Protein AF-A0A679IS62-F1 (afdb_monomer_lite)

Sequence (178 aa):
MEQMTQEIKKGRFFKAILVTLVACLFANILLPTVNAFASEKNDAYQKLAQIDQKEFKTILDQITDYSEYDYVNKKWILDHDIVTDGIFTEEQYQNAEKAGQEWEKVETLAKESKQGSIAPRVLPALLILAIKAVGVIVGTAVITEITTAFTRWGLSAGCKKFKKYGPIKSFCQANGYL

Foldseek 3Di:
DPPVVVVVVVVVVVVVVVVVVVVVVVCVVPVVVVVVLVVLLVQLVVLLLPDDQVLLVVLLVLQVVQWDQDPVVRFIDRHCVCVVVVVAPPQLNVLLVVLLVLLVVLLVCLVVDPPPDLDNDPDPNSVSSSSSSSSSRSNDSCSNVLSNQCRVVHLLRSLVVCCSGPSSVVVCVVVVSD

Secondary structure (DSSP, 8-state):
--HHHHHHHHHHHHHHHHHHHHHHHHHHHHHHHHHHHHHHHHHHHHHHHH--HHHHHHHHHHHHHTEEEETTTTEEEEPTHHHHTTSS-HHHHHHHHHHHHHHHHHHHHHHH--SS--------HHHHHHHHHHHHHH-STTHHHHHHHHHHS-HHHHHHHHTTSHHHHHHHHHTT--

Structure (mmCIF, N/CA/C/O backbone):
data_AF-A0A679IS62-F1
#
_entry.id   AF-A0A679IS62-F1
#
loop_
_atom_site.group_PDB
_atom_site.id
_atom_site.type_symbol
_atom_site.label_atom_id
_atom_site.label_alt_id
_atom_site.label_comp_id
_atom_site.label_asym_id
_atom_site.label_entity_id
_atom_site.label_seq_id
_atom_site.pdbx_PDB_ins_code
_atom_site.Cartn_x
_atom_site.Cartn_y
_atom_site.Cartn_z
_atom_site.occupancy
_atom_site.B_iso_or_equiv
_atom_site.auth_seq_id
_atom_site.auth_comp_id
_atom_site.auth_asym_id
_atom_site.auth_atom_id
_atom_site.pdbx_PDB_model_num
ATOM 1 N N . MET A 1 1 ? 11.050 69.643 30.245 1.00 50.84 1 MET A N 1
ATOM 2 C CA . MET A 1 1 ? 11.757 68.452 29.716 1.00 50.84 1 MET A CA 1
ATOM 3 C C . MET A 1 1 ? 11.099 67.121 30.112 1.00 50.84 1 MET A C 1
ATOM 5 O O . MET A 1 1 ? 11.593 66.083 29.701 1.00 50.84 1 MET A O 1
ATOM 9 N N . GLU A 1 2 ? 9.973 67.113 30.844 1.00 48.50 2 GLU A N 1
ATOM 10 C CA . GLU A 1 2 ? 9.301 65.868 31.273 1.00 48.50 2 GLU A CA 1
ATOM 11 C C . GLU A 1 2 ? 8.184 65.381 30.331 1.00 48.50 2 GLU A C 1
ATOM 13 O O . GLU A 1 2 ? 7.954 64.177 30.239 1.00 48.50 2 GLU A O 1
ATOM 18 N N . GLN A 1 3 ? 7.536 66.269 29.566 1.00 44.75 3 GLN A N 1
ATOM 19 C CA . GLN A 1 3 ? 6.442 65.879 28.659 1.00 44.75 3 GLN A CA 1
ATOM 20 C C . GLN A 1 3 ? 6.908 65.060 27.437 1.00 44.75 3 GLN A C 1
ATOM 22 O O . GLN A 1 3 ? 6.232 64.111 27.051 1.00 44.75 3 GLN A O 1
ATOM 27 N N . MET A 1 4 ? 8.094 65.336 26.873 1.00 43.28 4 MET A N 1
ATOM 28 C CA . MET A 1 4 ? 8.636 64.555 25.741 1.00 43.28 4 MET A CA 1
ATOM 29 C C . MET A 1 4 ? 8.985 63.105 26.118 1.00 43.28 4 MET A C 1
ATOM 31 O O . MET A 1 4 ? 8.890 62.200 25.291 1.00 43.28 4 MET A O 1
ATOM 35 N N . THR A 1 5 ? 9.370 62.858 27.371 1.00 47.22 5 THR A N 1
ATOM 36 C CA . THR A 1 5 ? 9.819 61.535 27.833 1.00 47.22 5 THR A CA 1
ATOM 37 C C . THR A 1 5 ? 8.646 60.570 28.048 1.00 47.22 5 THR A C 1
ATOM 39 O O . THR A 1 5 ? 8.810 59.356 27.898 1.00 47.22 5 THR A O 1
ATOM 42 N N . GLN A 1 6 ? 7.446 61.083 28.351 1.00 45.47 6 GLN A N 1
ATOM 43 C CA . GLN A 1 6 ? 6.238 60.260 28.490 1.00 45.47 6 GLN A CA 1
ATOM 44 C C . GLN A 1 6 ? 5.691 59.768 27.140 1.00 45.47 6 GLN A C 1
ATOM 46 O O . GLN A 1 6 ? 5.320 58.598 27.030 1.00 45.47 6 GLN A O 1
ATOM 51 N N . GLU A 1 7 ? 5.713 60.609 26.103 1.00 46.44 7 GLU A N 1
ATOM 52 C CA . GLU A 1 7 ? 5.264 60.261 24.743 1.00 46.44 7 GLU A CA 1
ATOM 53 C C . GLU A 1 7 ? 6.114 59.130 24.125 1.00 46.44 7 GLU A C 1
ATOM 55 O O . GLU A 1 7 ? 5.588 58.136 23.614 1.00 46.44 7 GLU A O 1
ATOM 60 N N . ILE A 1 8 ? 7.444 59.199 24.273 1.00 49.19 8 ILE A N 1
ATOM 61 C CA . ILE A 1 8 ? 8.377 58.181 23.750 1.00 49.19 8 ILE A CA 1
ATOM 62 C C . ILE A 1 8 ? 8.191 56.825 24.455 1.00 49.19 8 ILE A C 1
ATOM 64 O O . ILE A 1 8 ? 8.282 55.768 23.819 1.00 49.19 8 ILE A O 1
ATOM 68 N N . LYS A 1 9 ? 7.895 56.827 25.765 1.00 46.47 9 LYS A N 1
ATOM 69 C CA . LYS A 1 9 ? 7.609 55.599 26.527 1.00 46.47 9 LYS A CA 1
ATOM 70 C C . LYS A 1 9 ? 6.320 54.930 26.051 1.00 46.47 9 LYS A C 1
ATOM 72 O O . LYS A 1 9 ? 6.325 53.716 25.857 1.00 46.47 9 LYS A O 1
ATOM 77 N N . LYS A 1 10 ? 5.259 55.706 25.797 1.00 48.03 10 LYS A N 1
ATOM 78 C CA . LYS A 1 10 ? 3.964 55.207 25.300 1.00 48.03 10 LYS A CA 1
ATOM 79 C C . LYS A 1 10 ? 4.100 54.518 23.939 1.00 48.03 10 LYS A C 1
ATOM 81 O O . LYS A 1 10 ? 3.612 53.402 23.777 1.00 48.03 10 LYS A O 1
ATOM 86 N N . GLY A 1 11 ? 4.839 55.114 22.999 1.00 50.31 11 GLY A N 1
ATOM 87 C CA . GLY A 1 11 ? 5.055 54.544 21.661 1.00 50.31 11 GLY A CA 1
ATOM 88 C C . GLY A 1 11 ? 5.878 53.247 21.645 1.00 50.31 11 GLY A C 1
ATOM 89 O O . GLY A 1 11 ? 5.593 52.341 20.859 1.00 50.31 11 GLY A O 1
ATOM 90 N N . ARG A 1 12 ? 6.875 53.109 22.533 1.00 54.12 12 ARG A N 1
ATOM 91 C CA . ARG A 1 12 ? 7.661 51.864 22.673 1.00 54.12 12 ARG A CA 1
ATOM 92 C C . ARG A 1 12 ? 6.861 50.753 23.358 1.00 54.12 12 ARG A C 1
ATOM 94 O O . ARG A 1 12 ? 6.962 49.605 22.937 1.00 54.12 12 ARG A O 1
ATOM 101 N N . PHE A 1 13 ? 6.033 51.096 24.348 1.00 55.50 13 PHE A N 1
ATOM 102 C CA . PHE A 1 13 ? 5.132 50.145 25.009 1.00 55.50 13 PHE A CA 1
ATOM 103 C C . PHE A 1 13 ? 4.059 49.616 24.048 1.00 55.50 13 PHE A C 1
ATOM 105 O O . PHE A 1 13 ? 3.823 48.413 23.991 1.00 55.50 13 PHE A O 1
ATOM 112 N N . PHE A 1 14 ? 3.470 50.492 23.226 1.00 56.97 14 PHE A N 1
ATOM 113 C CA . PHE A 1 14 ? 2.457 50.100 22.241 1.00 56.97 14 PHE A CA 1
ATOM 114 C C . PHE A 1 14 ? 3.027 49.166 21.163 1.00 56.97 14 PHE A C 1
ATOM 116 O O . PHE A 1 14 ? 2.405 48.163 20.826 1.00 56.97 14 PHE A O 1
ATOM 123 N N . LYS A 1 15 ? 4.251 49.431 20.677 1.00 54.16 15 LYS A N 1
ATOM 124 C CA . LYS A 1 15 ? 4.956 48.532 19.745 1.00 54.16 15 LYS A CA 1
ATOM 125 C C . LYS A 1 15 ? 5.280 47.170 20.373 1.00 54.16 15 LYS A C 1
ATOM 127 O O . LYS A 1 15 ? 5.127 46.158 19.700 1.00 54.16 15 LYS A O 1
ATOM 132 N N . ALA A 1 16 ? 5.677 47.124 21.646 1.00 58.62 16 ALA A N 1
ATOM 133 C CA . ALA A 1 16 ? 5.959 45.865 22.341 1.00 58.62 16 ALA A CA 1
ATOM 134 C C . ALA A 1 16 ? 4.692 45.009 22.535 1.00 58.62 16 ALA A C 1
ATOM 136 O O . ALA A 1 16 ? 4.732 43.796 22.332 1.00 58.62 16 ALA A O 1
ATOM 137 N N . ILE A 1 17 ? 3.553 45.641 22.839 1.00 60.94 17 ILE A N 1
ATOM 138 C CA . ILE A 1 17 ? 2.252 44.964 22.954 1.00 60.94 17 ILE A CA 1
ATOM 139 C C . ILE A 1 17 ? 1.816 44.399 21.598 1.00 60.94 17 ILE A C 1
ATOM 141 O O . ILE A 1 17 ? 1.402 43.245 21.523 1.00 60.94 17 ILE A O 1
ATOM 145 N N . LEU A 1 18 ? 1.976 45.169 20.517 1.00 58.22 18 LEU A N 1
ATOM 146 C CA . LEU A 1 18 ? 1.603 44.734 19.169 1.00 58.22 18 LEU A CA 1
ATOM 147 C C . LEU A 1 18 ? 2.471 43.561 18.679 1.00 58.22 18 LEU A C 1
ATOM 149 O O . LEU A 1 18 ? 1.944 42.604 18.123 1.00 58.22 18 LEU A O 1
ATOM 153 N N . VAL A 1 19 ? 3.780 43.580 18.956 1.00 60.47 19 VAL A N 1
ATOM 154 C CA . VAL A 1 19 ? 4.693 42.464 18.639 1.00 60.47 19 VAL A CA 1
ATOM 155 C C . VAL A 1 19 ? 4.354 41.210 19.453 1.00 60.47 19 VAL A C 1
ATOM 157 O O . VAL A 1 19 ? 4.366 40.110 18.908 1.00 60.47 19 VAL A O 1
ATOM 160 N N . THR A 1 20 ? 3.987 41.362 20.729 1.00 58.62 20 THR A N 1
ATOM 161 C CA . THR A 1 20 ? 3.598 40.227 21.587 1.00 58.62 20 THR A CA 1
ATOM 162 C C . THR A 1 20 ? 2.265 39.613 21.148 1.00 58.62 20 THR A C 1
ATOM 164 O O . THR A 1 20 ? 2.152 38.394 21.060 1.00 58.62 20 THR A O 1
ATOM 167 N N . LEU A 1 21 ? 1.273 40.436 20.790 1.00 56.69 21 LEU A N 1
ATOM 168 C CA . LEU A 1 21 ? -0.018 39.973 20.264 1.00 56.69 21 LEU A CA 1
ATOM 169 C C . LEU A 1 21 ? 0.132 39.228 18.935 1.00 56.69 21 LEU A C 1
ATOM 171 O O . LEU A 1 21 ? -0.470 38.173 18.748 1.00 56.69 21 LEU A O 1
ATOM 175 N N . VAL A 1 22 ? 0.974 39.739 18.036 1.00 58.47 22 VAL A N 1
ATOM 176 C CA . VAL A 1 22 ? 1.279 39.079 16.762 1.00 58.47 22 VAL A CA 1
ATOM 177 C C . VAL A 1 22 ? 2.021 37.754 16.999 1.00 58.47 22 VAL A C 1
ATOM 179 O O . VAL A 1 22 ? 1.651 36.742 16.411 1.00 58.47 22 VAL A O 1
ATOM 182 N N . ALA A 1 23 ? 2.984 37.702 17.925 1.00 56.50 23 ALA A N 1
ATOM 183 C CA . ALA A 1 23 ? 3.675 36.461 18.291 1.00 56.50 23 ALA A CA 1
ATOM 184 C C . ALA A 1 23 ? 2.739 35.405 18.923 1.00 56.50 23 ALA A C 1
ATOM 186 O O . ALA A 1 23 ? 2.852 34.220 18.608 1.00 56.50 23 ALA A O 1
ATOM 187 N N . CYS A 1 24 ? 1.774 35.815 19.755 1.00 54.31 24 CYS A N 1
ATOM 188 C CA . CYS A 1 24 ? 0.756 34.915 20.311 1.00 54.31 24 CYS A CA 1
ATOM 189 C C . CYS A 1 24 ? -0.220 34.389 19.246 1.00 54.31 24 CYS A C 1
ATOM 191 O O . CYS A 1 24 ? -0.634 33.232 19.314 1.00 54.31 24 CYS A O 1
ATOM 193 N N . LEU A 1 25 ? -0.563 35.203 18.243 1.00 52.84 25 LEU A N 1
ATOM 194 C CA . LEU A 1 25 ? -1.395 34.769 17.118 1.00 52.84 25 LEU A CA 1
ATOM 195 C C . LEU A 1 25 ? -0.671 33.729 16.249 1.00 52.84 25 LEU A C 1
ATOM 197 O O . LEU A 1 25 ? -1.283 32.736 15.866 1.00 52.84 25 LEU A O 1
ATOM 201 N N . PHE A 1 26 ? 0.637 33.879 16.016 1.00 50.44 26 PHE A N 1
ATOM 202 C CA . PHE A 1 26 ? 1.422 32.871 15.291 1.00 50.44 26 PHE A CA 1
ATOM 203 C C . PHE A 1 26 ? 1.623 31.570 16.084 1.00 50.44 26 PHE A C 1
ATOM 205 O O . PHE A 1 26 ? 1.578 30.489 15.496 1.00 50.44 26 PHE A O 1
ATOM 212 N N . ALA A 1 27 ? 1.774 31.640 17.411 1.00 51.31 27 ALA A N 1
ATOM 213 C CA . ALA A 1 27 ? 1.874 30.447 18.254 1.00 51.31 27 ALA A CA 1
ATOM 214 C C . ALA A 1 27 ? 0.574 29.615 18.245 1.00 51.31 27 ALA A C 1
ATOM 216 O O . ALA A 1 27 ? 0.626 28.393 18.131 1.00 51.31 27 ALA A O 1
ATOM 217 N N . ASN A 1 28 ? -0.597 30.260 18.279 1.00 50.34 28 ASN A N 1
ATOM 218 C CA . ASN A 1 28 ? -1.887 29.559 18.292 1.00 50.34 28 ASN A CA 1
ATOM 219 C C . ASN A 1 28 ? -2.283 28.921 16.950 1.00 50.34 28 ASN A C 1
ATOM 221 O O . ASN A 1 28 ? -3.112 28.017 16.943 1.00 50.34 28 ASN A O 1
ATOM 225 N N . ILE A 1 29 ? -1.706 29.354 15.826 1.00 53.41 29 ILE A N 1
ATOM 226 C CA . ILE A 1 29 ? -2.011 28.782 14.501 1.00 53.41 29 ILE A CA 1
ATOM 227 C C . ILE A 1 29 ? -1.108 27.576 14.192 1.00 53.41 29 ILE A C 1
ATOM 229 O O . ILE A 1 29 ? -1.546 26.620 13.554 1.00 53.41 29 ILE A O 1
ATOM 233 N N . LEU A 1 30 ? 0.142 27.585 14.665 1.00 49.66 30 LEU A N 1
ATOM 234 C CA . LEU A 1 30 ? 1.132 26.547 14.344 1.00 49.66 30 LEU A CA 1
ATOM 235 C C . LEU A 1 30 ? 1.165 25.378 15.342 1.00 49.66 30 LEU A C 1
ATOM 237 O O . LEU A 1 30 ? 1.503 24.263 14.957 1.00 49.66 30 LEU A O 1
ATOM 241 N N . LEU A 1 31 ? 0.806 25.592 16.611 1.00 52.69 31 LEU A N 1
ATOM 242 C CA . LEU A 1 31 ? 0.791 24.528 17.625 1.00 52.69 31 LEU A CA 1
ATOM 243 C C . LEU A 1 31 ? -0.283 23.436 17.416 1.00 52.69 31 LEU A C 1
ATOM 245 O O . LEU A 1 31 ? 0.042 22.260 17.594 1.00 52.69 31 LEU A O 1
ATOM 249 N N . PRO A 1 32 ? -1.546 23.740 17.051 1.00 56.88 32 PRO A N 1
ATOM 250 C CA . PRO A 1 32 ? -2.551 22.688 16.896 1.00 56.88 32 PRO A CA 1
ATOM 251 C C . PRO A 1 32 ? -2.276 21.789 15.686 1.00 56.88 32 PRO A C 1
ATOM 253 O O . PRO A 1 32 ? -2.553 20.593 15.743 1.00 56.88 32 PRO A O 1
ATOM 256 N N . THR A 1 33 ? -1.681 22.323 14.616 1.00 56.78 33 THR A N 1
ATOM 257 C CA . THR A 1 33 ? -1.413 21.555 13.393 1.00 56.78 33 THR A CA 1
ATOM 258 C C . THR A 1 33 ? -0.310 20.519 13.601 1.00 56.78 33 THR A C 1
ATOM 260 O O . THR A 1 33 ? -0.492 19.362 13.230 1.00 56.78 33 THR A O 1
ATOM 263 N N . VAL A 1 34 ? 0.795 20.871 14.270 1.00 60.28 34 VAL A N 1
ATOM 264 C CA . VAL A 1 34 ? 1.871 19.903 14.564 1.00 60.28 34 VAL A CA 1
ATOM 265 C C . VAL A 1 34 ? 1.409 18.783 15.502 1.00 60.28 34 VAL A C 1
ATOM 267 O O . VAL A 1 34 ? 1.792 17.628 15.313 1.00 60.28 34 VAL A O 1
ATOM 270 N N . ASN A 1 35 ? 0.536 19.098 16.464 1.00 67.19 35 ASN A N 1
ATOM 271 C CA . ASN A 1 35 ? -0.044 18.104 17.367 1.00 67.19 35 ASN A CA 1
ATOM 272 C C . ASN A 1 35 ? -1.009 17.160 16.633 1.00 67.19 35 ASN A C 1
ATOM 274 O O . ASN A 1 35 ? -0.998 15.960 16.903 1.00 67.19 35 ASN A O 1
ATOM 278 N N . ALA A 1 36 ? -1.793 17.674 15.678 1.00 70.31 36 ALA A N 1
ATOM 279 C CA . ALA A 1 36 ? -2.683 16.860 14.853 1.00 70.31 36 ALA A CA 1
ATOM 280 C C . ALA A 1 36 ? -1.901 15.853 13.991 1.00 70.31 36 ALA A C 1
ATOM 282 O O . ALA A 1 36 ? -2.192 14.660 14.042 1.00 70.31 36 ALA A O 1
ATOM 283 N N . PHE A 1 37 ? -0.843 16.294 13.301 1.00 67.00 37 PHE A N 1
ATOM 284 C CA . PHE A 1 37 ? 0.006 15.402 12.496 1.00 67.00 37 PHE A CA 1
ATOM 285 C C . PHE A 1 37 ? 0.722 14.336 13.337 1.00 67.00 37 PHE A C 1
ATOM 287 O O . PHE A 1 37 ? 0.806 13.172 12.940 1.00 67.00 37 PHE A O 1
ATOM 294 N N . ALA A 1 38 ? 1.245 14.707 14.510 1.00 72.00 38 ALA A N 1
ATOM 295 C CA . ALA A 1 38 ? 1.883 13.749 15.412 1.00 72.00 38 ALA A CA 1
ATOM 296 C C . ALA A 1 38 ? 0.880 12.705 15.939 1.00 72.00 38 ALA A C 1
ATOM 298 O O . ALA A 1 38 ? 1.220 11.524 16.042 1.00 72.00 38 ALA A O 1
ATOM 299 N N . SER A 1 39 ? -0.353 13.131 16.232 1.00 79.56 39 SER A N 1
ATOM 300 C CA . SER A 1 39 ? -1.440 12.252 16.666 1.00 79.56 39 SER A CA 1
ATOM 301 C C . SER A 1 39 ? -1.869 11.282 15.564 1.00 79.56 39 SER A C 1
ATOM 303 O O . SER A 1 39 ? -1.960 10.085 15.821 1.00 79.56 39 SER A O 1
ATOM 305 N N . GLU A 1 40 ? -2.072 11.768 14.338 1.00 80.31 40 GLU A N 1
ATOM 306 C CA . GLU A 1 40 ? -2.451 10.950 13.177 1.00 80.31 40 GLU A CA 1
ATOM 307 C C . GLU A 1 40 ? -1.400 9.873 12.882 1.00 80.31 40 GLU A C 1
ATOM 309 O O . GLU A 1 40 ? -1.714 8.701 12.687 1.00 80.31 40 GLU A O 1
ATOM 314 N N . LYS A 1 41 ? -0.118 10.245 12.945 1.00 84.19 41 LYS A N 1
ATOM 315 C CA . LYS A 1 41 ? 0.986 9.302 12.763 1.00 84.19 41 LYS A CA 1
ATOM 316 C C . LYS A 1 41 ? 1.038 8.238 13.865 1.00 84.19 41 LYS A C 1
ATOM 318 O O . LYS A 1 41 ? 1.354 7.080 13.588 1.00 84.19 41 LYS A O 1
ATOM 323 N N . ASN A 1 42 ? 0.759 8.616 15.112 1.00 85.88 42 ASN A N 1
ATOM 324 C CA . ASN A 1 42 ? 0.714 7.668 16.223 1.00 85.88 42 ASN A CA 1
ATOM 325 C C . ASN A 1 42 ? -0.466 6.693 16.083 1.00 85.88 42 ASN A C 1
ATOM 327 O O . ASN A 1 42 ? -0.268 5.491 16.240 1.00 85.88 42 ASN A O 1
ATOM 331 N N . ASP A 1 43 ? -1.651 7.191 15.719 1.00 87.38 43 ASP A N 1
ATOM 332 C CA . ASP A 1 43 ? -2.833 6.371 15.425 1.00 87.38 43 ASP A CA 1
ATOM 333 C C . ASP A 1 43 ? -2.562 5.382 14.282 1.00 87.38 43 ASP A C 1
ATOM 335 O O . ASP A 1 43 ? -2.762 4.178 14.434 1.00 87.38 43 ASP A O 1
ATOM 339 N N . ALA A 1 44 ? -1.978 5.850 13.176 1.00 87.81 44 ALA A N 1
ATOM 340 C CA . ALA A 1 44 ? -1.605 4.994 12.053 1.00 87.81 44 ALA A CA 1
ATOM 341 C C . ALA A 1 44 ? -0.619 3.883 12.459 1.00 87.81 44 ALA A C 1
ATOM 343 O O . ALA A 1 44 ? -0.762 2.735 12.036 1.00 87.81 44 ALA A O 1
ATOM 344 N N . TYR A 1 45 ? 0.361 4.174 13.323 1.00 87.75 45 TYR A N 1
ATOM 345 C CA . TYR A 1 45 ? 1.263 3.143 13.843 1.00 87.75 45 TYR A CA 1
ATOM 346 C C . TYR A 1 45 ? 0.599 2.172 14.821 1.00 87.75 45 TYR A C 1
ATOM 348 O O . TYR A 1 45 ? 1.008 1.010 14.869 1.00 87.75 45 TYR A O 1
ATOM 356 N N . GLN A 1 46 ? -0.386 2.622 15.599 1.00 88.19 46 GLN A N 1
ATOM 357 C CA . GLN A 1 46 ? -1.179 1.739 16.453 1.00 88.19 46 GLN A CA 1
ATOM 358 C C . GLN A 1 46 ? -2.035 0.801 15.606 1.00 88.19 46 GLN A C 1
ATOM 360 O O . GLN A 1 46 ? -1.958 -0.410 15.810 1.00 88.19 46 GLN A O 1
ATOM 365 N N . LYS A 1 47 ? -2.737 1.332 14.597 1.00 88.38 47 LYS A N 1
ATOM 366 C CA . LYS A 1 47 ? -3.471 0.536 13.607 1.00 88.38 47 LYS A CA 1
ATOM 367 C C . LYS A 1 47 ? -2.552 -0.487 12.955 1.00 88.38 47 LYS A C 1
ATOM 369 O O . LYS A 1 47 ? -2.836 -1.672 13.041 1.00 88.38 47 LYS A O 1
ATOM 374 N N . LEU A 1 48 ? -1.388 -0.062 12.449 1.00 87.81 48 LEU A N 1
ATOM 375 C CA . LEU A 1 48 ? -0.388 -0.940 11.822 1.00 87.81 48 LEU A CA 1
ATOM 376 C C . LEU A 1 48 ? 0.082 -2.089 12.731 1.00 87.81 48 LEU A C 1
ATOM 378 O O . LEU A 1 48 ? 0.428 -3.168 12.248 1.00 87.81 48 LEU A O 1
ATOM 382 N N . ALA A 1 49 ? 0.144 -1.858 14.043 1.00 87.00 49 ALA A N 1
ATOM 383 C CA . ALA A 1 49 ? 0.527 -2.874 15.019 1.00 87.00 49 ALA A CA 1
ATOM 384 C C . ALA A 1 49 ? -0.607 -3.860 15.343 1.00 87.00 49 ALA A C 1
ATOM 386 O O . ALA A 1 49 ? -0.319 -4.968 15.789 1.00 87.00 49 ALA A O 1
ATOM 387 N N . GLN A 1 50 ? -1.859 -3.456 15.134 1.00 87.88 50 GLN A N 1
ATOM 388 C CA . GLN A 1 50 ? -3.059 -4.240 15.428 1.00 87.88 50 GLN A CA 1
ATOM 389 C C . GLN A 1 50 ? -3.600 -5.003 14.213 1.00 87.88 50 GLN A C 1
ATOM 391 O O . GLN A 1 50 ? -4.434 -5.882 14.404 1.00 87.88 50 GLN A O 1
ATO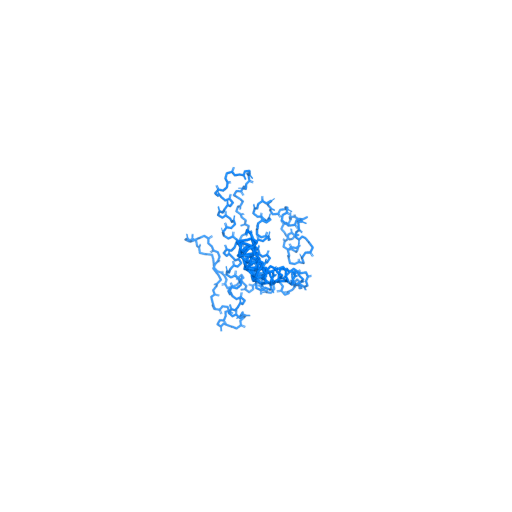M 396 N N . ILE A 1 51 ? -3.121 -4.697 13.000 1.00 85.69 51 ILE A N 1
ATOM 397 C CA . ILE A 1 51 ? -3.545 -5.382 11.771 1.00 85.69 51 ILE A CA 1
ATOM 398 C C . ILE A 1 51 ? -3.307 -6.882 11.903 1.00 85.69 51 ILE A C 1
ATOM 400 O O . ILE A 1 51 ? -2.167 -7.337 12.075 1.00 85.69 51 ILE A O 1
ATOM 404 N N . ASP A 1 52 ? -4.384 -7.643 11.757 1.00 84.62 52 ASP A N 1
ATOM 405 C CA . ASP A 1 52 ? -4.313 -9.090 11.695 1.00 84.62 52 ASP A CA 1
ATOM 406 C C . ASP A 1 52 ? -3.744 -9.561 10.343 1.00 84.62 52 ASP A C 1
ATOM 408 O O . ASP A 1 52 ? -3.934 -8.954 9.287 1.00 84.62 52 ASP A O 1
ATOM 412 N N . GLN A 1 53 ? -3.024 -10.681 10.362 1.00 82.88 53 GLN A N 1
ATOM 413 C CA . GLN A 1 53 ? -2.353 -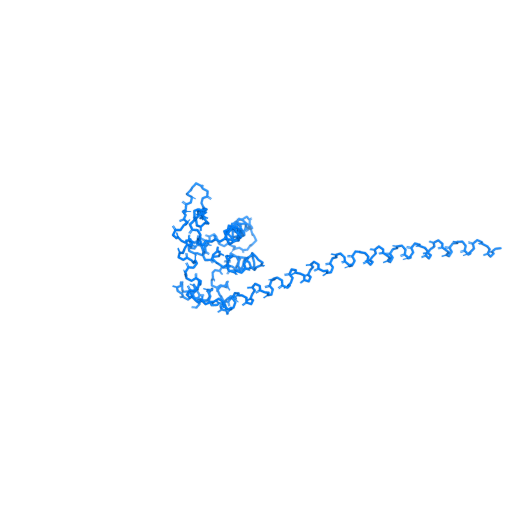11.208 9.176 1.00 82.88 53 GLN A CA 1
ATOM 414 C C . GLN A 1 53 ? -3.348 -11.591 8.066 1.00 82.88 53 GLN A C 1
ATOM 416 O O . GLN A 1 53 ? -3.037 -11.430 6.884 1.00 82.88 53 GLN A O 1
ATOM 421 N N . LYS A 1 54 ? -4.541 -12.079 8.434 1.00 87.62 54 LYS A N 1
ATOM 422 C CA . LYS A 1 54 ? -5.609 -12.448 7.498 1.00 87.62 54 LYS A CA 1
ATOM 423 C C . LYS A 1 54 ? -6.238 -11.209 6.875 1.00 87.62 54 LYS A C 1
ATOM 425 O O . LYS A 1 54 ? -6.489 -11.222 5.674 1.00 87.62 54 LYS A O 1
ATOM 430 N N . GLU A 1 55 ? -6.464 -10.157 7.660 1.00 88.56 55 GLU A N 1
ATOM 431 C CA . GLU A 1 55 ? -6.959 -8.871 7.155 1.00 88.56 55 GLU A CA 1
ATOM 432 C C . GLU A 1 55 ? -5.998 -8.301 6.108 1.00 88.56 55 GLU A C 1
ATOM 434 O O . GLU A 1 55 ? -6.395 -8.059 4.969 1.00 88.56 55 GLU A O 1
ATOM 439 N N . PHE A 1 56 ? -4.709 -8.196 6.450 1.00 89.62 56 PHE A N 1
ATOM 440 C CA . PHE A 1 56 ? -3.702 -7.705 5.513 1.00 89.62 56 PHE A CA 1
ATOM 441 C C . PHE A 1 56 ? -3.621 -8.553 4.244 1.00 89.62 56 PHE A C 1
ATOM 443 O O . PHE A 1 56 ? -3.561 -8.005 3.146 1.00 89.62 56 PHE A O 1
ATOM 450 N N . LYS A 1 57 ? -3.628 -9.886 4.380 1.00 88.25 57 LYS A N 1
ATOM 451 C CA . LYS A 1 57 ? -3.593 -10.784 3.222 1.00 88.25 57 LYS A CA 1
ATOM 452 C C . LYS A 1 57 ? -4.826 -10.595 2.339 1.00 88.25 57 LYS A C 1
ATOM 454 O O . LYS A 1 57 ? -4.673 -10.522 1.132 1.00 88.25 57 LYS A O 1
ATOM 459 N N . THR A 1 58 ? -6.014 -10.479 2.930 1.00 93.06 58 THR A N 1
ATOM 460 C CA . THR A 1 58 ? -7.266 -10.273 2.184 1.00 93.06 58 THR A CA 1
ATOM 461 C C . THR A 1 58 ? -7.194 -8.996 1.352 1.00 93.06 58 THR A C 1
ATOM 463 O O . THR A 1 58 ? -7.473 -9.028 0.160 1.00 93.06 58 THR A O 1
ATOM 466 N N . ILE A 1 59 ? -6.738 -7.895 1.955 1.00 93.31 59 ILE A N 1
ATOM 467 C CA . ILE A 1 59 ? -6.587 -6.608 1.265 1.00 93.31 59 ILE A CA 1
ATOM 468 C C . ILE A 1 59 ? -5.504 -6.682 0.184 1.00 93.31 59 ILE A C 1
ATOM 470 O O . ILE A 1 59 ? -5.675 -6.132 -0.900 1.00 93.31 59 ILE A O 1
ATOM 474 N N . LEU A 1 60 ? -4.389 -7.366 0.454 1.00 91.69 60 LEU A N 1
ATOM 475 C CA . LEU A 1 60 ? -3.330 -7.563 -0.533 1.00 91.69 60 LEU A CA 1
ATOM 476 C C . LEU A 1 60 ? -3.807 -8.404 -1.724 1.00 91.69 60 LEU A C 1
ATOM 478 O O . LEU A 1 60 ? -3.487 -8.056 -2.858 1.00 91.69 60 LEU A O 1
ATOM 482 N N . ASP A 1 61 ? -4.555 -9.481 -1.478 1.00 92.44 61 ASP A N 1
ATOM 483 C CA . ASP A 1 61 ? -5.136 -10.324 -2.525 1.00 92.44 61 ASP A CA 1
ATOM 484 C C . ASP A 1 61 ? -6.119 -9.493 -3.372 1.00 92.44 61 ASP A C 1
ATOM 486 O O . ASP A 1 61 ? -5.963 -9.436 -4.583 1.00 92.44 61 ASP A O 1
ATOM 490 N N . GLN A 1 62 ? -7.030 -8.737 -2.743 1.00 95.44 62 GLN A N 1
ATOM 491 C CA . GLN A 1 62 ? -7.972 -7.844 -3.437 1.00 95.44 62 GLN A CA 1
ATOM 492 C C . GLN A 1 62 ? -7.262 -6.789 -4.290 1.00 95.44 62 GLN A C 1
ATOM 494 O O . GLN A 1 62 ? -7.605 -6.596 -5.451 1.00 95.44 62 GLN A O 1
ATOM 499 N N . ILE A 1 63 ? -6.238 -6.124 -3.747 1.00 94.69 63 ILE A N 1
ATOM 500 C CA . ILE A 1 63 ? -5.429 -5.182 -4.528 1.00 94.69 63 ILE A CA 1
ATOM 501 C C . ILE A 1 63 ? -4.759 -5.900 -5.692 1.00 94.69 63 ILE A C 1
ATOM 503 O O . ILE A 1 63 ? -4.711 -5.343 -6.778 1.00 94.69 63 ILE A O 1
ATOM 507 N N . THR A 1 64 ? -4.231 -7.104 -5.484 1.00 92.12 64 THR A N 1
ATOM 508 C CA . THR A 1 64 ? -3.556 -7.865 -6.542 1.00 92.12 64 THR A CA 1
ATOM 509 C C . THR A 1 64 ? -4.525 -8.243 -7.659 1.00 92.12 64 THR A C 1
ATOM 511 O O . THR A 1 64 ? -4.184 -8.061 -8.823 1.00 92.12 64 THR A O 1
ATOM 514 N N . ASP A 1 65 ? -5.726 -8.704 -7.312 1.00 95.19 65 ASP A N 1
ATOM 515 C CA . ASP A 1 65 ? -6.757 -9.126 -8.266 1.00 95.19 65 ASP A CA 1
ATOM 516 C C . ASP A 1 65 ? -7.297 -7.952 -9.100 1.00 95.19 65 ASP A C 1
ATOM 518 O O . ASP A 1 65 ? -7.625 -8.131 -10.270 1.00 95.19 65 ASP A O 1
ATOM 522 N N . TYR A 1 66 ? -7.336 -6.749 -8.517 1.00 96.56 66 TYR A N 1
ATOM 523 C CA . TYR A 1 66 ? -7.788 -5.517 -9.174 1.00 96.56 66 TYR A CA 1
ATOM 524 C C . TYR A 1 66 ? -6.639 -4.632 -9.668 1.00 96.56 66 TYR A C 1
ATOM 526 O O . TYR A 1 66 ? -6.876 -3.487 -10.044 1.00 96.56 66 TYR A O 1
ATOM 534 N N . SER A 1 67 ? -5.388 -5.098 -9.644 1.00 93.75 67 SER A N 1
ATOM 535 C CA . SER A 1 67 ? -4.263 -4.300 -10.139 1.00 93.75 67 SER A CA 1
ATOM 536 C C . SER A 1 67 ? -3.705 -4.839 -11.444 1.00 93.75 67 SER A C 1
ATOM 538 O O . SER A 1 67 ? -3.405 -6.023 -11.575 1.00 93.75 67 SER A O 1
ATOM 540 N N . GLU A 1 68 ? -3.428 -3.928 -12.371 1.00 91.69 68 GLU A N 1
ATOM 541 C CA . GLU A 1 68 ? -2.688 -4.216 -13.594 1.00 91.69 68 GLU A CA 1
ATOM 542 C C . GLU A 1 68 ? -1.353 -3.466 -13.601 1.00 91.69 68 GLU A C 1
ATOM 544 O O . GLU A 1 68 ? -1.214 -2.355 -13.075 1.00 91.69 68 GLU A O 1
ATOM 549 N N . TYR A 1 69 ? -0.334 -4.085 -14.198 1.00 86.81 69 TYR A N 1
ATOM 550 C CA . TYR A 1 69 ? 0.926 -3.405 -14.445 1.00 86.81 69 TYR A CA 1
ATOM 551 C C . TYR A 1 69 ? 0.873 -2.644 -15.770 1.00 86.81 69 TYR A C 1
ATOM 553 O O . TYR A 1 69 ? 0.892 -3.233 -16.850 1.00 86.81 69 TYR A O 1
ATOM 561 N N . ASP A 1 70 ? 0.893 -1.319 -15.690 1.00 86.31 70 ASP A N 1
ATOM 562 C CA . ASP A 1 70 ? 1.040 -0.454 -16.851 1.00 86.31 70 ASP A CA 1
ATOM 563 C C . ASP A 1 70 ? 2.503 -0.455 -17.307 1.00 86.31 70 ASP A C 1
ATOM 565 O O . ASP A 1 70 ? 3.367 0.194 -16.712 1.00 86.31 70 ASP A O 1
ATOM 569 N N . TYR A 1 71 ? 2.786 -1.183 -18.387 1.00 81.06 71 TYR A N 1
ATOM 570 C CA . TYR A 1 71 ? 4.127 -1.302 -18.961 1.00 81.06 71 TYR A CA 1
ATOM 571 C C . TYR A 1 71 ? 4.664 0.003 -19.562 1.00 81.06 71 TYR A C 1
ATOM 573 O O . TYR A 1 71 ? 5.885 0.171 -19.648 1.00 81.06 71 TYR A O 1
ATOM 581 N N . VAL A 1 72 ? 3.786 0.923 -19.973 1.00 83.19 72 VAL A N 1
ATOM 582 C CA . VAL A 1 72 ? 4.178 2.211 -20.559 1.00 83.19 72 VAL A CA 1
ATOM 583 C C . VAL A 1 72 ? 4.689 3.129 -19.457 1.00 83.19 72 VAL A C 1
ATOM 585 O O . VAL A 1 72 ? 5.792 3.669 -19.556 1.00 83.19 72 VAL A O 1
ATOM 588 N N . ASN A 1 73 ? 3.919 3.251 -18.375 1.00 81.12 73 ASN A N 1
ATOM 589 C CA . ASN A 1 73 ? 4.253 4.119 -17.247 1.00 81.12 73 ASN A CA 1
ATOM 590 C C . ASN A 1 73 ? 5.055 3.411 -16.142 1.00 81.12 73 ASN A C 1
ATOM 592 O O . ASN A 1 73 ? 5.503 4.054 -15.196 1.00 81.12 73 ASN A O 1
ATOM 596 N N . LYS A 1 74 ? 5.283 2.101 -16.283 1.00 78.94 74 LYS A N 1
ATOM 597 C CA . LYS A 1 74 ? 6.033 1.231 -15.364 1.00 78.94 74 LYS A CA 1
ATOM 598 C C . LYS A 1 74 ? 5.494 1.220 -13.930 1.00 78.94 74 LYS A C 1
ATOM 600 O O . LYS A 1 74 ? 6.281 1.131 -12.984 1.00 78.94 74 LYS A O 1
ATOM 605 N N . LYS A 1 75 ? 4.170 1.267 -13.767 1.00 82.94 75 LYS A N 1
ATOM 606 C CA . LYS A 1 75 ? 3.493 1.376 -12.465 1.00 82.94 75 LYS A CA 1
ATOM 607 C C . LYS A 1 75 ? 2.372 0.353 -12.304 1.00 82.94 75 LYS A C 1
ATOM 609 O O . LYS A 1 75 ? 1.766 -0.066 -13.282 1.00 82.94 75 LYS A O 1
ATOM 614 N N . TRP A 1 76 ? 2.090 -0.017 -11.058 1.00 86.62 76 TRP A N 1
ATOM 615 C CA . TRP A 1 76 ? 0.901 -0.797 -10.712 1.00 86.62 76 TRP A CA 1
ATOM 616 C C . TRP A 1 76 ? -0.291 0.136 -10.536 1.00 86.62 76 TRP A C 1
ATOM 618 O O . TRP A 1 76 ? -0.277 0.993 -9.645 1.00 86.62 76 TRP A O 1
ATOM 628 N N . ILE A 1 77 ? -1.294 -0.038 -11.388 1.00 90.25 77 ILE A N 1
ATOM 629 C CA . ILE A 1 77 ? -2.550 0.706 -11.362 1.00 90.25 77 ILE A CA 1
ATOM 630 C C . ILE A 1 77 ? -3.581 -0.169 -10.666 1.00 90.25 77 ILE A C 1
ATOM 632 O O . ILE A 1 77 ? -3.787 -1.299 -11.093 1.00 90.25 77 ILE A O 1
ATOM 636 N N . LEU A 1 78 ? -4.193 0.351 -9.602 1.00 95.12 78 LEU A N 1
ATOM 637 C CA . LEU A 1 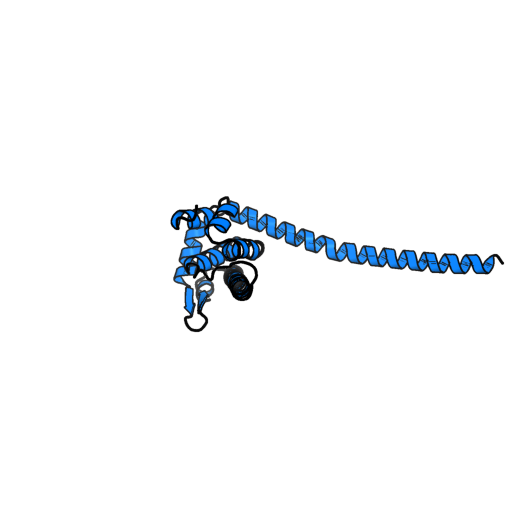78 ? -5.375 -0.258 -9.006 1.00 95.12 78 LEU A CA 1
ATOM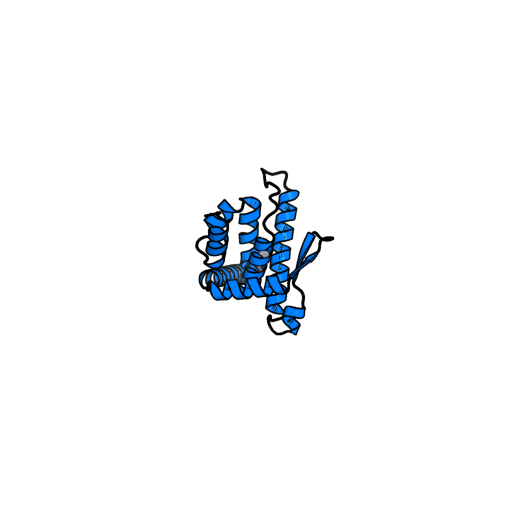 638 C C . LEU A 1 78 ? -6.594 0.198 -9.810 1.00 95.12 78 LEU A C 1
ATOM 640 O O . LEU A 1 78 ? -6.798 1.402 -9.967 1.00 95.12 78 LEU A O 1
ATOM 644 N N . ASP A 1 79 ? -7.375 -0.743 -10.326 1.00 96.62 79 ASP A N 1
ATOM 645 C CA . ASP A 1 79 ? -8.613 -0.448 -11.037 1.00 96.62 79 ASP A CA 1
ATOM 646 C C . ASP A 1 79 ? -9.657 0.124 -10.067 1.00 96.62 79 ASP A C 1
ATOM 648 O O . ASP A 1 79 ? -9.792 -0.331 -8.927 1.00 96.62 79 ASP A O 1
ATOM 652 N N . HIS A 1 80 ? -10.399 1.135 -10.517 1.00 97.12 80 HIS A N 1
ATOM 653 C CA . HIS A 1 80 ? -11.482 1.738 -9.742 1.00 97.12 80 HIS A CA 1
ATOM 654 C C . HIS A 1 80 ? -12.693 0.805 -9.610 1.00 97.12 80 HIS A C 1
ATOM 656 O O . HIS A 1 80 ? -13.490 0.986 -8.690 1.00 97.12 80 HIS A O 1
ATOM 662 N N . ASP A 1 81 ? -12.787 -0.250 -10.424 1.00 97.62 81 ASP A N 1
ATOM 663 C CA . ASP A 1 81 ? -13.804 -1.297 -10.280 1.00 97.62 81 ASP A CA 1
ATOM 664 C C . ASP A 1 81 ? -13.822 -1.925 -8.874 1.00 97.62 81 ASP A C 1
ATOM 666 O O . ASP A 1 81 ? -14.883 -2.322 -8.398 1.00 97.62 81 ASP A O 1
ATOM 670 N N . ILE A 1 82 ? -12.709 -1.890 -8.125 1.00 97.50 82 ILE A N 1
ATOM 671 C CA . ILE A 1 82 ? -12.676 -2.317 -6.713 1.00 97.50 82 ILE A CA 1
ATOM 672 C C . ILE A 1 82 ? -13.630 -1.504 -5.812 1.00 97.50 82 ILE A C 1
ATOM 674 O O . ILE A 1 82 ? -14.096 -1.993 -4.780 1.00 97.50 82 ILE A O 1
ATOM 678 N N . VAL A 1 83 ? -13.934 -0.258 -6.185 1.00 97.19 83 VAL A N 1
ATOM 679 C CA . VAL A 1 83 ? -14.921 0.598 -5.510 1.00 97.19 83 VAL A CA 1
ATOM 680 C C . VAL A 1 83 ? -16.322 0.304 -6.032 1.00 97.19 83 VAL A C 1
ATOM 682 O O . VAL A 1 83 ? -17.255 0.169 -5.240 1.00 97.19 83 VAL A O 1
ATOM 685 N N . THR A 1 84 ? -16.474 0.176 -7.352 1.00 96.44 84 THR A N 1
ATOM 686 C CA . THR A 1 84 ? -17.761 -0.130 -7.999 1.00 96.44 84 THR A CA 1
ATOM 687 C C . THR A 1 84 ? -18.342 -1.460 -7.510 1.00 96.44 84 THR A C 1
ATOM 689 O O . THR A 1 84 ? -19.542 -1.548 -7.247 1.00 96.44 84 THR A O 1
ATOM 692 N N . ASP A 1 85 ? -17.484 -2.454 -7.282 1.00 97.38 85 ASP A N 1
ATOM 693 C CA . ASP A 1 85 ? -17.844 -3.774 -6.756 1.00 97.38 85 ASP A CA 1
ATOM 694 C C . ASP A 1 85 ? -18.073 -3.782 -5.233 1.00 97.38 85 ASP A C 1
ATOM 696 O O . ASP A 1 85 ? -18.411 -4.811 -4.644 1.00 97.38 85 ASP A O 1
ATOM 700 N N . GLY A 1 86 ? -17.906 -2.633 -4.571 1.00 96.38 86 GLY A N 1
ATOM 701 C CA . GLY A 1 86 ? -18.142 -2.467 -3.138 1.00 96.38 86 GLY A CA 1
ATOM 702 C C . GLY A 1 86 ? -17.094 -3.133 -2.246 1.00 96.38 86 GLY A C 1
ATOM 703 O O . GLY A 1 86 ? -17.354 -3.337 -1.059 1.00 96.38 86 GLY A O 1
ATOM 704 N N . ILE A 1 87 ? -15.925 -3.479 -2.793 1.00 97.06 87 ILE A N 1
ATOM 705 C CA . ILE A 1 87 ? -14.821 -4.067 -2.029 1.00 97.06 87 ILE A CA 1
ATOM 706 C C . ILE A 1 87 ? -14.139 -2.985 -1.193 1.00 97.06 87 ILE A C 1
ATOM 708 O O . ILE A 1 87 ? -13.948 -3.175 0.009 1.00 97.06 87 ILE A O 1
ATOM 712 N N . PHE A 1 88 ? -13.805 -1.849 -1.812 1.00 97.62 88 PHE A N 1
ATOM 713 C CA . PHE A 1 88 ? -13.230 -0.684 -1.139 1.00 97.62 88 PHE A CA 1
ATOM 714 C C . PHE A 1 88 ? -14.203 0.492 -1.108 1.00 97.62 88 PHE A C 1
ATOM 716 O O . PHE A 1 88 ? -15.016 0.696 -2.006 1.00 97.62 88 PHE A O 1
ATOM 723 N N . THR A 1 89 ? -14.067 1.328 -0.081 1.00 97.44 89 THR A N 1
ATOM 724 C CA . THR A 1 89 ? -14.594 2.692 -0.123 1.00 97.44 89 THR A CA 1
ATOM 725 C C . THR A 1 89 ? -13.721 3.573 -1.018 1.00 97.44 89 THR A C 1
ATOM 727 O O . THR A 1 89 ? -12.542 3.289 -1.245 1.00 97.44 89 THR A O 1
ATOM 730 N N . GLU A 1 90 ? -14.264 4.709 -1.461 1.00 97.19 90 GLU A N 1
ATOM 731 C CA . GLU A 1 90 ? -13.481 5.701 -2.208 1.00 97.19 90 GLU A CA 1
ATOM 732 C C . GLU A 1 90 ? -12.255 6.175 -1.406 1.00 97.19 90 GLU A C 1
ATOM 734 O O . GLU A 1 90 ? -11.165 6.324 -1.946 1.00 97.19 90 GLU A O 1
ATOM 739 N N . GLU A 1 91 ? -12.391 6.349 -0.089 1.00 95.25 91 GLU A N 1
ATOM 740 C CA . GLU A 1 91 ? -11.269 6.730 0.773 1.00 95.25 91 GLU A CA 1
ATOM 741 C C . GLU A 1 91 ? -10.158 5.669 0.779 1.00 95.25 91 GLU A C 1
ATOM 743 O O . GLU A 1 91 ? -8.979 6.008 0.668 1.00 95.25 91 GLU A O 1
ATOM 748 N N . GLN A 1 92 ? -10.520 4.386 0.868 1.00 95.62 92 GLN A N 1
ATOM 749 C CA . GLN A 1 92 ? -9.564 3.279 0.830 1.00 95.62 92 GLN A CA 1
ATOM 750 C C . GLN A 1 92 ? -8.825 3.219 -0.509 1.00 95.62 92 GLN A C 1
ATOM 752 O O . GLN A 1 92 ? -7.597 3.110 -0.517 1.00 95.62 92 GLN A O 1
ATOM 757 N N . TYR A 1 93 ? -9.547 3.370 -1.622 1.00 97.06 93 TYR A N 1
ATOM 758 C CA . TYR A 1 93 ? -8.956 3.463 -2.957 1.00 97.06 93 TYR A CA 1
ATOM 759 C C . TYR A 1 93 ? -7.967 4.635 -3.058 1.00 97.06 93 TYR A C 1
ATOM 761 O O . TYR A 1 93 ? -6.805 4.451 -3.426 1.00 97.06 93 TYR A O 1
ATOM 769 N N . GLN A 1 94 ? -8.370 5.835 -2.633 1.00 96.38 94 GLN A N 1
ATOM 770 C CA . GLN A 1 94 ? -7.500 7.014 -2.671 1.00 96.38 94 GLN A CA 1
ATOM 771 C C . GLN A 1 94 ? -6.270 6.863 -1.766 1.00 96.38 94 GLN A C 1
ATOM 773 O O . GLN A 1 94 ? -5.180 7.324 -2.115 1.00 96.38 94 GLN A O 1
ATOM 778 N N . ASN A 1 95 ? -6.407 6.213 -0.610 1.00 95.19 95 ASN A N 1
ATOM 779 C CA . ASN A 1 95 ? -5.279 5.932 0.274 1.00 95.19 95 ASN A CA 1
ATOM 780 C C . ASN A 1 95 ? -4.302 4.923 -0.347 1.00 95.19 95 ASN A C 1
ATOM 782 O O . ASN A 1 95 ? -3.088 5.120 -0.239 1.00 95.19 95 ASN A O 1
ATOM 786 N N . ALA A 1 96 ? -4.802 3.894 -1.040 1.00 94.81 96 ALA A N 1
ATOM 787 C CA . ALA A 1 96 ? -3.981 2.954 -1.801 1.00 94.81 96 ALA A CA 1
ATOM 788 C C . ALA A 1 96 ? -3.199 3.671 -2.914 1.00 94.81 96 ALA A C 1
ATOM 790 O O . ALA A 1 96 ? -1.977 3.537 -3.013 1.00 94.81 96 ALA A O 1
ATOM 791 N N . GLU A 1 97 ? -3.875 4.492 -3.719 1.00 94.25 97 GLU A N 1
ATOM 792 C CA . GLU A 1 97 ? -3.249 5.227 -4.820 1.00 94.25 97 GLU A CA 1
ATOM 793 C C . GLU A 1 97 ? -2.193 6.217 -4.323 1.00 94.25 97 GLU A C 1
ATOM 795 O O . GLU A 1 97 ? -1.054 6.200 -4.801 1.00 94.25 97 GLU A O 1
ATOM 800 N N . LYS A 1 98 ? -2.504 7.006 -3.288 1.00 92.56 98 LYS A N 1
ATOM 801 C CA . LYS A 1 98 ? -1.529 7.910 -2.661 1.00 92.56 98 LYS A CA 1
ATOM 802 C C . LYS A 1 98 ? -0.336 7.153 -2.082 1.00 92.56 98 LYS A C 1
ATOM 804 O O . LYS A 1 98 ? 0.791 7.620 -2.213 1.00 92.56 98 LYS A O 1
ATOM 809 N N . ALA A 1 99 ? -0.548 5.987 -1.473 1.00 91.62 99 ALA A N 1
ATOM 810 C CA . ALA A 1 99 ? 0.549 5.173 -0.959 1.00 91.62 99 ALA A CA 1
ATOM 811 C C . ALA A 1 99 ? 1.482 4.685 -2.083 1.00 91.62 99 ALA A C 1
ATOM 813 O O . ALA A 1 99 ? 2.705 4.716 -1.925 1.00 91.62 99 ALA A O 1
ATOM 814 N N . GLY A 1 100 ? 0.919 4.310 -3.237 1.00 90.19 100 GLY A N 1
ATOM 815 C CA . GLY A 1 100 ? 1.685 4.005 -4.449 1.00 90.19 100 GLY A CA 1
ATOM 816 C C . GLY A 1 100 ? 2.471 5.212 -4.975 1.00 90.19 100 GLY A C 1
ATOM 817 O O . GLY A 1 100 ? 3.656 5.098 -5.270 1.00 90.19 100 GLY A O 1
ATOM 818 N N . GLN A 1 101 ? 1.864 6.398 -5.001 1.00 89.19 101 GLN A N 1
ATOM 819 C CA . GLN A 1 101 ? 2.549 7.628 -5.419 1.00 89.19 101 GLN A CA 1
ATOM 820 C C . GLN A 1 101 ? 3.697 8.013 -4.474 1.00 89.19 101 GLN A C 1
ATOM 822 O O . GLN A 1 101 ? 4.760 8.440 -4.921 1.00 89.19 101 GLN A O 1
ATOM 827 N N . GLU A 1 102 ? 3.515 7.863 -3.160 1.00 86.19 102 GLU A N 1
ATOM 828 C CA . GLU A 1 102 ? 4.582 8.096 -2.178 1.00 86.19 102 GLU A CA 1
ATOM 829 C C . GLU A 1 102 ? 5.759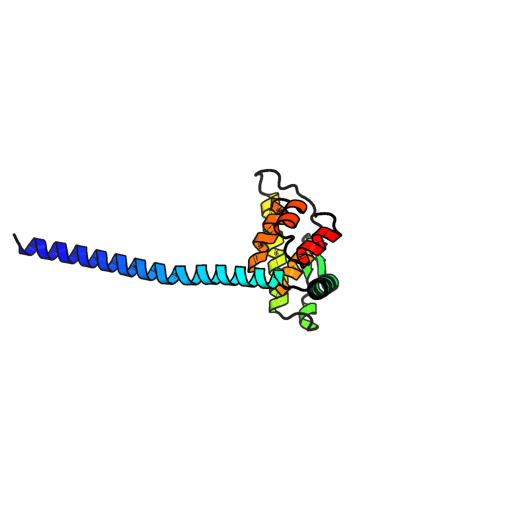 7.137 -2.379 1.00 86.19 102 GLU A C 1
ATOM 831 O O . GLU A 1 102 ? 6.915 7.523 -2.196 1.00 86.19 102 GLU A O 1
ATOM 836 N N . TRP A 1 103 ? 5.491 5.903 -2.804 1.00 83.56 103 TRP A N 1
ATOM 837 C CA . TRP A 1 103 ? 6.539 4.979 -3.219 1.00 83.56 103 TRP A CA 1
ATOM 838 C C . TRP A 1 103 ? 7.301 5.488 -4.453 1.00 83.56 103 TRP A C 1
ATOM 840 O O . TRP A 1 103 ? 8.529 5.584 -4.417 1.00 83.56 103 TRP A O 1
ATOM 850 N N . GLU A 1 104 ? 6.590 5.877 -5.513 1.00 82.94 104 GLU A N 1
ATOM 851 C CA . GLU A 1 104 ? 7.182 6.367 -6.768 1.00 82.94 104 GLU A CA 1
ATOM 852 C C . GLU A 1 104 ? 8.042 7.624 -6.572 1.00 82.94 104 GLU A C 1
ATOM 854 O O . GLU A 1 104 ? 9.145 7.725 -7.122 1.00 82.94 104 GLU A O 1
ATOM 859 N N . LYS A 1 105 ? 7.577 8.577 -5.752 1.00 79.44 105 LYS A N 1
ATOM 860 C CA . LYS A 1 105 ? 8.338 9.789 -5.403 1.00 79.44 105 LYS A CA 1
ATOM 861 C C . LYS A 1 105 ? 9.671 9.427 -4.767 1.00 79.44 105 LYS A C 1
ATOM 863 O O . LYS A 1 105 ? 10.717 9.946 -5.151 1.00 79.44 105 LYS A O 1
ATOM 868 N N . VAL A 1 106 ? 9.635 8.518 -3.798 1.00 71.44 106 VAL A N 1
ATOM 869 C CA . VAL A 1 106 ? 10.828 8.092 -3.078 1.00 71.44 106 VAL A CA 1
ATOM 870 C C . VAL A 1 106 ? 11.764 7.290 -3.993 1.00 71.44 106 VAL A C 1
ATOM 872 O O . VAL A 1 106 ? 12.978 7.462 -3.904 1.00 71.44 106 VAL A O 1
ATOM 875 N N . GLU A 1 107 ? 11.240 6.462 -4.900 1.00 72.62 107 GLU A N 1
ATOM 876 C CA . GLU A 1 107 ? 12.044 5.740 -5.896 1.00 72.62 107 GLU A CA 1
ATOM 877 C C . GLU A 1 107 ? 12.715 6.690 -6.905 1.00 72.62 107 GLU A C 1
ATOM 879 O O . GLU A 1 107 ? 13.873 6.496 -7.280 1.00 72.62 107 GLU A O 1
ATOM 884 N N . THR A 1 108 ? 12.017 7.747 -7.315 1.00 73.44 108 THR A N 1
ATOM 885 C CA . THR A 1 108 ? 12.555 8.783 -8.209 1.00 73.44 108 THR A CA 1
ATOM 886 C C . THR A 1 108 ? 13.679 9.558 -7.526 1.00 73.44 108 THR A C 1
ATOM 888 O O . THR A 1 108 ? 14.794 9.612 -8.045 1.00 73.44 108 THR A O 1
ATOM 891 N N . LEU A 1 109 ? 13.442 10.042 -6.301 1.00 66.75 109 LEU A N 1
ATOM 892 C CA . LEU A 1 109 ? 14.463 10.712 -5.487 1.00 66.75 109 LEU A CA 1
ATOM 893 C C . LEU A 1 109 ? 15.681 9.814 -5.242 1.00 66.75 109 LEU A C 1
ATOM 895 O O . LEU A 1 109 ? 16.819 10.280 -5.252 1.00 66.75 109 LEU A O 1
ATOM 899 N N . ALA A 1 110 ? 15.451 8.515 -5.053 1.00 65.00 110 ALA A N 1
ATOM 900 C CA . ALA A 1 110 ? 16.500 7.518 -4.921 1.00 65.00 110 ALA A CA 1
ATOM 901 C C . ALA A 1 110 ? 17.373 7.385 -6.180 1.00 65.00 110 ALA A C 1
ATOM 903 O O . ALA A 1 110 ? 18.594 7.291 -6.060 1.00 65.00 110 ALA A O 1
ATOM 904 N N . LYS A 1 111 ? 16.767 7.403 -7.374 1.00 65.25 111 LYS A N 1
ATOM 905 C CA . LYS A 1 111 ? 17.475 7.340 -8.665 1.00 65.25 111 LYS A CA 1
ATOM 906 C C . LYS A 1 111 ? 18.255 8.624 -8.972 1.00 65.25 111 LYS A C 1
ATOM 908 O O . LYS A 1 111 ? 19.329 8.554 -9.563 1.00 65.25 111 LYS A O 1
ATOM 913 N N . GLU A 1 112 ? 17.728 9.780 -8.576 1.00 63.78 112 GLU A N 1
ATOM 914 C CA . GLU A 1 112 ? 18.329 11.099 -8.835 1.00 63.78 112 GLU A CA 1
ATOM 915 C C . GLU A 1 112 ? 19.450 11.458 -7.844 1.00 63.78 112 GLU A C 1
ATOM 917 O O . GLU A 1 112 ? 20.413 12.155 -8.182 1.00 63.78 112 GLU A O 1
ATOM 922 N N . SER A 1 113 ? 19.363 10.953 -6.614 1.00 55.47 113 SER A N 1
ATOM 923 C CA . SER A 1 113 ? 20.360 11.151 -5.567 1.00 55.47 113 SER A CA 1
ATOM 924 C C . SER A 1 113 ? 21.684 10.442 -5.907 1.00 55.47 113 SER A C 1
ATOM 926 O O . SER A 1 113 ? 21.872 9.257 -5.636 1.00 55.47 113 SER A O 1
ATOM 928 N N . LYS A 1 114 ? 22.691 11.206 -6.364 1.00 51.81 114 LYS A N 1
ATOM 929 C CA . LYS A 1 114 ? 24.121 10.796 -6.360 1.00 51.81 114 LYS A CA 1
ATOM 930 C C . LYS A 1 114 ? 24.697 10.606 -4.943 1.00 51.81 114 LYS A C 1
ATOM 932 O O . LYS A 1 114 ? 25.889 10.348 -4.774 1.00 51.81 114 LYS A O 1
ATOM 937 N N . GLN A 1 115 ? 23.876 10.772 -3.910 1.00 44.06 115 GLN A N 1
ATOM 938 C CA . GLN A 1 115 ? 24.269 10.768 -2.513 1.00 44.06 115 GLN A CA 1
ATOM 939 C C . GLN A 1 115 ? 24.234 9.332 -1.978 1.00 44.06 115 GLN A C 1
ATOM 941 O O . GLN A 1 115 ? 23.222 8.864 -1.476 1.00 44.06 115 GLN A O 1
ATOM 946 N N . GLY A 1 116 ? 25.359 8.626 -2.122 1.00 43.88 116 GLY A N 1
ATOM 947 C CA . GLY A 1 116 ? 25.631 7.371 -1.416 1.00 43.88 116 GLY A CA 1
ATOM 948 C C . GLY A 1 116 ? 24.642 6.236 -1.700 1.00 43.88 116 GLY A C 1
ATOM 949 O O . GLY A 1 116 ? 23.756 5.957 -0.901 1.00 43.88 116 GLY A O 1
ATOM 950 N N . SER A 1 117 ? 24.862 5.537 -2.816 1.00 43.31 117 SER A N 1
ATOM 951 C CA . SER A 1 117 ? 24.447 4.144 -3.043 1.00 43.31 117 SER A CA 1
ATOM 952 C C . SER A 1 117 ? 22.991 3.778 -2.724 1.00 43.31 117 SER A C 1
ATOM 954 O O . SER A 1 117 ? 22.748 2.734 -2.112 1.00 43.31 117 SER A O 1
ATOM 956 N N . ILE A 1 118 ? 22.008 4.554 -3.184 1.00 47.19 118 ILE A N 1
ATOM 957 C CA . ILE A 1 118 ? 20.677 3.968 -3.352 1.00 47.19 118 ILE A CA 1
ATOM 958 C C . ILE A 1 118 ? 20.744 3.120 -4.619 1.00 47.19 118 ILE A C 1
A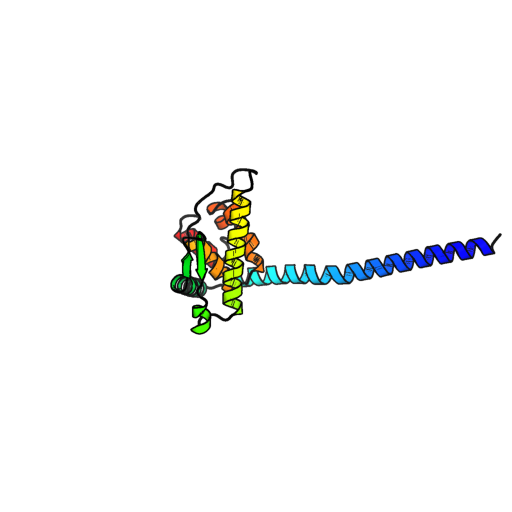TOM 960 O O . ILE A 1 118 ? 20.586 3.602 -5.736 1.00 47.19 118 ILE A O 1
ATOM 964 N N . ALA A 1 119 ? 21.133 1.857 -4.446 1.00 43.28 119 ALA A N 1
ATOM 965 C CA . ALA A 1 119 ? 21.210 0.922 -5.553 1.00 43.28 119 ALA A CA 1
ATOM 966 C C . ALA A 1 119 ? 19.820 0.844 -6.213 1.00 43.28 119 ALA A C 1
ATOM 968 O O . ALA A 1 119 ? 18.847 0.633 -5.481 1.00 43.28 119 ALA A O 1
ATOM 969 N N . PRO A 1 120 ? 19.710 0.980 -7.550 1.00 42.53 120 PRO A N 1
ATOM 970 C CA . PRO A 1 120 ? 18.472 0.740 -8.280 1.00 42.53 120 PRO A CA 1
ATOM 971 C C . PRO A 1 120 ? 18.157 -0.754 -8.185 1.00 42.53 120 PRO A C 1
ATOM 973 O O . PRO A 1 120 ? 18.471 -1.552 -9.062 1.00 42.53 120 PRO A O 1
ATOM 976 N N . ARG A 1 121 ? 17.619 -1.168 -7.043 1.00 48.34 121 ARG A N 1
ATOM 977 C CA . ARG A 1 121 ? 17.085 -2.504 -6.848 1.00 48.34 121 ARG A CA 1
ATOM 978 C C . ARG A 1 121 ? 15.683 -2.439 -7.408 1.00 48.34 121 ARG A C 1
ATOM 980 O O . ARG A 1 121 ? 14.869 -1.674 -6.901 1.00 48.34 121 ARG A O 1
ATOM 987 N N . VAL A 1 122 ? 15.436 -3.213 -8.460 1.00 49.91 122 VAL A N 1
ATOM 988 C CA . VAL A 1 122 ? 14.082 -3.523 -8.916 1.00 49.91 122 VAL A CA 1
ATOM 989 C C . VAL A 1 122 ? 13.391 -4.178 -7.726 1.00 49.91 122 VAL A C 1
ATOM 991 O O . VAL A 1 122 ? 13.624 -5.345 -7.415 1.00 49.91 122 VAL A O 1
ATOM 994 N N . LEU A 1 123 ? 12.678 -3.367 -6.953 1.00 59.75 123 LEU A N 1
ATOM 995 C CA . LEU A 1 123 ? 11.962 -3.829 -5.781 1.00 59.75 123 LEU A CA 1
ATOM 996 C C . LEU A 1 123 ? 10.816 -4.715 -6.280 1.00 59.75 123 LEU A C 1
ATOM 998 O O . LEU A 1 123 ? 10.249 -4.423 -7.335 1.00 59.75 123 LEU A O 1
ATOM 1002 N N . PRO A 1 124 ? 10.504 -5.824 -5.588 1.00 65.69 124 PRO A N 1
ATOM 1003 C CA . PRO A 1 124 ? 9.472 -6.736 -6.054 1.00 65.69 124 PRO A CA 1
ATOM 1004 C C . PRO A 1 124 ? 8.165 -5.969 -6.257 1.00 65.69 124 PRO A C 1
ATOM 1006 O O . PRO A 1 124 ? 7.760 -5.228 -5.367 1.00 65.69 124 PRO A O 1
ATOM 1009 N N . ALA A 1 125 ? 7.496 -6.170 -7.394 1.00 72.06 125 ALA A N 1
ATOM 1010 C CA . ALA A 1 125 ? 6.149 -5.659 -7.668 1.00 72.06 125 ALA A CA 1
ATOM 1011 C C . ALA A 1 125 ? 5.204 -5.811 -6.458 1.00 72.06 125 ALA A C 1
ATOM 1013 O O . ALA A 1 125 ? 4.499 -4.880 -6.076 1.00 72.06 125 ALA A O 1
ATOM 1014 N N . LEU A 1 126 ? 5.304 -6.960 -5.786 1.00 75.00 126 LEU A N 1
ATOM 1015 C CA . LEU A 1 126 ? 4.575 -7.299 -4.565 1.00 75.00 126 LEU A CA 1
ATOM 1016 C C . LEU A 1 126 ? 4.770 -6.306 -3.414 1.00 75.00 126 LEU A C 1
ATOM 1018 O O . LEU A 1 126 ? 3.868 -6.140 -2.601 1.00 75.00 126 LEU A O 1
ATOM 1022 N N . LEU A 1 127 ? 5.919 -5.637 -3.319 1.00 81.94 127 LEU A N 1
ATOM 1023 C CA . LEU A 1 127 ? 6.147 -4.638 -2.280 1.00 81.94 127 LEU A CA 1
ATOM 1024 C C . LEU A 1 127 ? 5.315 -3.380 -2.517 1.00 81.94 127 LEU A C 1
ATOM 1026 O O . LEU A 1 127 ? 4.804 -2.820 -1.555 1.00 81.94 127 LEU A O 1
ATOM 1030 N N . ILE A 1 128 ? 5.156 -2.946 -3.769 1.00 87.12 128 ILE A N 1
ATOM 1031 C CA . ILE A 1 128 ? 4.325 -1.778 -4.090 1.00 87.12 128 ILE A CA 1
ATOM 1032 C C . ILE A 1 128 ? 2.876 -2.078 -3.706 1.00 87.12 128 ILE A C 1
ATOM 1034 O O . ILE A 1 128 ? 2.256 -1.286 -3.000 1.00 87.12 128 ILE A O 1
ATOM 1038 N N . LEU A 1 129 ? 2.373 -3.258 -4.076 1.00 89.31 129 LEU A N 1
ATOM 1039 C CA . LEU A 1 129 ? 1.029 -3.706 -3.702 1.00 89.31 129 LEU A CA 1
ATOM 1040 C C . LEU A 1 129 ? 0.875 -3.838 -2.178 1.00 89.31 129 LEU A C 1
ATOM 1042 O O . LEU A 1 129 ? -0.122 -3.392 -1.617 1.00 89.31 129 LEU A O 1
ATOM 1046 N N . ALA A 1 130 ? 1.893 -4.345 -1.477 1.00 88.88 130 ALA A N 1
ATOM 1047 C CA . ALA A 1 130 ? 1.909 -4.393 -0.015 1.00 88.88 130 ALA A CA 1
ATOM 1048 C C . ALA A 1 130 ? 1.877 -2.994 0.626 1.00 88.88 130 ALA A C 1
ATOM 1050 O O . ALA A 1 130 ? 1.199 -2.798 1.630 1.00 88.88 130 ALA A O 1
ATOM 1051 N N . ILE A 1 131 ? 2.575 -2.008 0.055 1.00 90.62 131 ILE A N 1
ATOM 1052 C CA . ILE A 1 131 ? 2.526 -0.614 0.519 1.00 90.62 131 ILE A CA 1
ATOM 1053 C C . ILE A 1 131 ? 1.142 -0.006 0.278 1.00 90.62 131 ILE A C 1
ATOM 1055 O O . ILE A 1 131 ? 0.620 0.652 1.179 1.00 90.62 131 ILE A O 1
ATOM 1059 N N . LYS A 1 132 ? 0.518 -0.273 -0.878 1.00 93.25 132 LYS A N 1
ATOM 1060 C CA . LYS A 1 132 ? -0.877 0.109 -1.141 1.00 93.25 132 LYS A CA 1
ATOM 1061 C C . LYS A 1 132 ? -1.820 -0.511 -0.100 1.00 93.25 132 LYS A C 1
ATOM 1063 O O . LYS A 1 132 ? -2.618 0.213 0.484 1.00 93.25 132 LYS A O 1
ATOM 1068 N N . ALA A 1 133 ? -1.658 -1.800 0.215 1.00 92.38 133 ALA A N 1
ATOM 1069 C CA . ALA A 1 133 ? -2.446 -2.498 1.235 1.00 92.38 133 ALA A CA 1
ATOM 1070 C C . ALA A 1 133 ? -2.273 -1.894 2.637 1.00 92.38 133 ALA A C 1
ATOM 1072 O O . ALA A 1 133 ? -3.249 -1.712 3.359 1.00 92.38 133 ALA A O 1
ATOM 1073 N N . VAL A 1 134 ? -1.047 -1.516 3.023 1.00 91.44 134 VAL A N 1
ATOM 1074 C CA . VAL A 1 134 ? -0.832 -0.761 4.268 1.00 91.44 134 VAL A CA 1
ATOM 1075 C C . VAL A 1 134 ? -1.575 0.577 4.207 1.00 91.44 134 VAL A C 1
ATOM 1077 O O . VAL A 1 134 ? -2.259 0.924 5.167 1.00 91.44 134 VAL A O 1
ATOM 1080 N N . GLY A 1 135 ? -1.500 1.291 3.080 1.00 92.56 135 GLY A N 1
ATOM 1081 C CA . GLY A 1 135 ? -2.199 2.559 2.859 1.00 92.56 135 GLY A CA 1
ATOM 1082 C C . GLY A 1 135 ? -3.711 2.460 3.056 1.00 92.56 135 GLY A C 1
ATOM 1083 O O . GLY A 1 135 ? -4.285 3.309 3.731 1.00 92.56 135 GLY A O 1
ATOM 1084 N N . VAL A 1 136 ? -4.342 1.397 2.554 1.00 93.12 136 VAL A N 1
ATOM 1085 C CA . VAL A 1 136 ? -5.779 1.125 2.758 1.00 93.12 136 VAL A CA 1
ATOM 1086 C C . VAL A 1 136 ? -6.146 1.066 4.241 1.00 93.12 136 VAL A C 1
ATOM 1088 O O . VAL A 1 136 ? -7.178 1.599 4.638 1.00 93.12 136 VAL A O 1
ATOM 1091 N N . ILE A 1 137 ? -5.305 0.433 5.061 1.00 89.94 137 ILE A N 1
ATOM 1092 C CA . ILE A 1 137 ? -5.638 0.122 6.457 1.00 89.94 137 ILE A CA 1
ATOM 1093 C C . ILE A 1 137 ? -5.318 1.291 7.393 1.00 89.94 137 ILE A C 1
ATOM 1095 O O . ILE A 1 137 ? -6.074 1.583 8.320 1.00 89.94 137 ILE A O 1
ATOM 1099 N N . VAL A 1 138 ? -4.180 1.957 7.181 1.00 89.25 138 VAL A N 1
ATOM 1100 C CA . VAL A 1 138 ? -3.659 2.965 8.126 1.00 89.25 138 VAL A CA 1
ATOM 1101 C C . VAL A 1 138 ? -3.613 4.380 7.559 1.00 89.25 138 VAL A C 1
ATOM 1103 O O . VAL A 1 138 ? -3.173 5.296 8.254 1.00 89.25 138 VAL A O 1
ATOM 1106 N N . GLY A 1 139 ? -4.047 4.572 6.313 1.00 87.94 139 GLY A N 1
ATOM 1107 C CA . GLY A 1 139 ? -3.912 5.832 5.590 1.00 87.94 139 GLY A CA 1
ATOM 1108 C C . GLY A 1 139 ? -2.470 6.116 5.159 1.00 87.94 139 GLY A C 1
ATOM 1109 O O . GLY A 1 139 ? -1.589 5.254 5.175 1.00 87.94 139 GLY A O 1
ATOM 1110 N N . THR A 1 140 ? -2.201 7.362 4.768 1.00 86.44 140 THR A N 1
ATOM 1111 C CA . THR A 1 140 ? -0.910 7.760 4.177 1.00 86.44 140 THR A CA 1
ATOM 1112 C C . THR A 1 140 ? 0.127 8.245 5.192 1.00 86.44 140 THR A C 1
ATOM 1114 O O . THR A 1 140 ? 1.303 8.365 4.851 1.00 86.44 140 THR A O 1
ATOM 1117 N N . ALA A 1 141 ? -0.270 8.502 6.443 1.00 85.56 141 ALA A N 1
ATOM 1118 C CA . ALA A 1 141 ? 0.538 9.210 7.444 1.00 85.56 141 ALA A CA 1
ATOM 1119 C C . ALA A 1 141 ? 1.898 8.557 7.767 1.00 85.56 141 ALA A C 1
ATOM 1121 O O . ALA A 1 141 ? 2.863 9.243 8.112 1.00 85.56 141 ALA A O 1
ATOM 1122 N N . VAL A 1 142 ? 1.997 7.228 7.657 1.00 86.88 142 VAL A N 1
ATOM 1123 C CA . VAL A 1 142 ? 3.233 6.465 7.931 1.00 86.88 142 VAL A CA 1
ATOM 1124 C C . VAL A 1 142 ? 3.906 5.931 6.669 1.00 86.88 142 VAL A C 1
ATOM 1126 O O . VAL A 1 142 ? 5.039 5.451 6.742 1.00 86.88 142 VAL A O 1
ATOM 1129 N N . ILE A 1 143 ? 3.249 6.039 5.510 1.00 88.38 143 ILE A N 1
ATOM 1130 C CA . ILE A 1 143 ? 3.709 5.425 4.263 1.00 88.38 143 ILE A CA 1
ATOM 1131 C C . ILE A 1 143 ? 5.054 6.002 3.844 1.00 88.38 143 ILE A C 1
ATOM 1133 O O . ILE A 1 143 ? 5.993 5.234 3.668 1.00 88.38 143 ILE A O 1
ATOM 1137 N N . THR A 1 144 ? 5.204 7.328 3.800 1.00 84.44 144 THR A N 1
ATOM 1138 C CA . THR A 1 144 ? 6.463 7.979 3.403 1.00 84.44 144 THR A CA 1
ATOM 1139 C C . THR A 1 144 ? 7.659 7.524 4.251 1.00 84.44 144 THR A C 1
ATOM 1141 O O . THR A 1 144 ? 8.766 7.366 3.737 1.00 84.44 144 THR A O 1
ATOM 1144 N N . GLU A 1 145 ? 7.474 7.276 5.555 1.00 85.31 145 GLU A N 1
ATOM 1145 C CA . GLU A 1 145 ? 8.564 6.795 6.416 1.00 85.31 145 GLU A CA 1
ATOM 1146 C C . GLU A 1 145 ? 8.928 5.334 6.119 1.00 85.31 145 GLU A C 1
ATOM 1148 O O . GLU A 1 145 ? 10.113 4.979 6.088 1.00 85.31 145 GLU A O 1
ATOM 1153 N N . ILE A 1 146 ? 7.915 4.494 5.898 1.00 87.06 146 ILE A N 1
ATOM 1154 C CA . ILE A 1 146 ? 8.082 3.085 5.540 1.00 87.06 146 ILE A CA 1
ATOM 1155 C C . ILE A 1 146 ? 8.789 2.979 4.184 1.00 87.06 146 ILE A C 1
ATOM 1157 O O . ILE A 1 146 ? 9.824 2.314 4.085 1.00 87.06 146 ILE A O 1
ATOM 1161 N N . THR A 1 147 ? 8.289 3.683 3.164 1.00 85.38 147 THR A N 1
ATOM 1162 C CA . THR A 1 147 ? 8.867 3.684 1.814 1.00 85.38 147 THR A CA 1
ATOM 1163 C C . THR A 1 147 ? 10.299 4.202 1.832 1.00 85.38 147 THR A C 1
ATOM 1165 O O . THR A 1 147 ? 11.187 3.531 1.311 1.00 85.38 147 THR A O 1
ATOM 1168 N N . THR A 1 148 ? 10.568 5.312 2.532 1.00 82.94 148 THR A N 1
ATOM 1169 C CA . THR A 1 148 ? 11.925 5.865 2.685 1.00 82.94 148 THR A CA 1
ATOM 1170 C C . THR A 1 148 ? 12.894 4.855 3.287 1.00 82.94 148 THR A C 1
ATOM 1172 O O . THR A 1 148 ? 14.032 4.759 2.838 1.00 82.94 148 THR A O 1
ATOM 1175 N N . ALA A 1 149 ? 12.493 4.085 4.300 1.00 84.25 149 ALA A N 1
ATOM 1176 C CA . ALA A 1 149 ? 13.398 3.097 4.880 1.00 84.25 149 ALA A CA 1
ATOM 1177 C C . ALA A 1 149 ? 13.729 1.964 3.900 1.00 84.25 149 ALA A C 1
ATOM 1179 O O . ALA A 1 149 ? 14.879 1.528 3.842 1.00 84.25 149 ALA A O 1
ATOM 1180 N N . PHE A 1 150 ? 12.743 1.497 3.128 1.00 80.25 150 PHE A N 1
ATOM 1181 C CA . PHE A 1 150 ? 12.939 0.429 2.150 1.00 80.25 150 PHE A CA 1
ATOM 1182 C C . PHE A 1 150 ? 13.807 0.854 0.970 1.00 80.25 150 PHE A C 1
ATOM 1184 O O . PHE A 1 150 ? 14.677 0.092 0.548 1.00 80.25 150 PHE A O 1
ATOM 1191 N N . THR A 1 151 ? 13.610 2.063 0.461 1.00 75.88 151 THR A N 1
ATOM 1192 C CA . THR A 1 151 ? 14.363 2.583 -0.684 1.00 75.88 151 THR A CA 1
ATOM 1193 C C . THR A 1 151 ? 15.745 3.083 -0.273 1.00 75.88 151 THR A C 1
ATOM 1195 O O . THR A 1 151 ? 16.731 2.731 -0.910 1.00 75.88 151 THR A O 1
ATOM 1198 N N . ARG A 1 152 ? 15.860 3.844 0.824 1.00 77.06 152 ARG A N 1
ATOM 1199 C CA . ARG A 1 152 ? 17.122 4.468 1.248 1.00 77.06 152 ARG A CA 1
ATOM 1200 C C . ARG A 1 152 ? 18.079 3.487 1.908 1.00 77.06 152 ARG A C 1
ATOM 1202 O O . ARG A 1 152 ? 19.283 3.579 1.697 1.00 77.06 152 ARG A O 1
ATOM 1209 N N . TRP A 1 153 ? 17.572 2.588 2.751 1.00 76.88 153 TRP A N 1
ATOM 1210 C CA . TRP A 1 153 ? 18.412 1.650 3.509 1.00 76.88 153 TRP A CA 1
ATOM 1211 C C . TRP A 1 153 ? 18.352 0.219 2.961 1.00 76.88 153 TRP A C 1
ATOM 1213 O O . TRP A 1 153 ? 19.109 -0.649 3.398 1.00 76.88 153 TRP A O 1
ATOM 1223 N N . GLY A 1 154 ? 17.491 -0.028 1.972 1.00 75.31 154 GLY A N 1
ATOM 1224 C CA . GLY A 1 154 ? 17.277 -1.335 1.365 1.00 75.31 154 GLY A CA 1
ATOM 1225 C C . GLY A 1 154 ? 16.297 -2.215 2.146 1.00 75.31 154 GLY A C 1
ATOM 1226 O O . GLY A 1 154 ? 16.038 -2.010 3.334 1.00 75.31 154 GLY A O 1
ATOM 1227 N N . LEU A 1 155 ? 15.795 -3.253 1.466 1.00 80.56 155 LEU A N 1
ATOM 1228 C CA . LEU A 1 155 ? 14.792 -4.197 1.981 1.00 80.56 155 LEU A CA 1
ATOM 1229 C C . LEU A 1 155 ? 15.119 -4.745 3.366 1.00 80.56 155 LEU A C 1
ATOM 1231 O O . LEU A 1 155 ? 14.321 -4.593 4.282 1.00 80.56 155 LEU A O 1
ATOM 1235 N N . SER A 1 156 ? 16.310 -5.313 3.553 1.00 83.06 156 SER A N 1
ATOM 1236 C CA . SER A 1 156 ? 16.696 -5.915 4.833 1.00 83.06 156 SER A CA 1
ATOM 1237 C C . SER A 1 156 ? 16.731 -4.903 5.983 1.00 83.06 156 SER A C 1
ATOM 1239 O O . SER A 1 156 ? 16.336 -5.227 7.101 1.00 83.06 156 SER A O 1
ATOM 1241 N N . ALA A 1 157 ? 17.187 -3.669 5.744 1.00 85.00 157 ALA A N 1
ATOM 1242 C CA . ALA A 1 157 ? 17.236 -2.645 6.787 1.00 85.00 157 ALA A CA 1
ATOM 1243 C C . ALA A 1 157 ? 15.840 -2.086 7.102 1.00 85.00 157 ALA A C 1
ATOM 1245 O O . ALA A 1 157 ? 15.486 -1.960 8.277 1.00 85.00 157 ALA A O 1
ATOM 1246 N N . GLY A 1 158 ? 15.025 -1.824 6.072 1.00 86.00 158 GLY A N 1
ATOM 1247 C CA . GLY A 1 158 ? 13.618 -1.452 6.232 1.00 86.00 158 GLY A CA 1
ATOM 1248 C C . GLY A 1 158 ? 12.842 -2.519 7.007 1.00 86.00 158 GLY A C 1
ATOM 1249 O O . GLY A 1 158 ? 12.227 -2.222 8.031 1.00 86.00 158 GLY A O 1
ATOM 1250 N N . CYS A 1 159 ? 12.988 -3.785 6.614 1.00 86.75 159 CYS A N 1
ATOM 1251 C CA . CYS A 1 159 ? 12.410 -4.931 7.307 1.00 86.75 159 CYS A CA 1
ATOM 1252 C C . CYS A 1 159 ? 12.843 -4.996 8.775 1.00 86.75 159 CYS A C 1
ATOM 1254 O O . CYS A 1 159 ? 11.997 -5.129 9.655 1.00 86.75 159 CYS A O 1
ATOM 1256 N N . LYS A 1 160 ? 14.137 -4.828 9.082 1.00 90.00 160 LYS A N 1
ATOM 1257 C CA . LYS A 1 160 ? 14.627 -4.803 10.473 1.00 90.00 160 LYS A CA 1
ATOM 1258 C C . LYS A 1 160 ? 14.011 -3.675 11.302 1.00 90.00 160 LYS A C 1
ATOM 1260 O O . LYS A 1 160 ? 13.706 -3.905 12.473 1.00 90.00 160 LYS A O 1
ATOM 1265 N N . LYS A 1 161 ? 13.807 -2.488 10.718 1.00 90.12 161 LYS A N 1
ATOM 1266 C CA . LYS A 1 161 ? 13.175 -1.344 11.398 1.00 90.12 161 LYS A CA 1
ATOM 1267 C C . LYS A 1 161 ? 11.693 -1.592 11.684 1.00 90.12 161 LYS A C 1
ATOM 1269 O O . LYS A 1 161 ? 11.216 -1.274 12.773 1.00 90.12 161 LYS A O 1
ATOM 1274 N N . PHE A 1 162 ? 10.978 -2.175 10.728 1.00 89.06 162 PHE A N 1
ATOM 1275 C CA . PHE A 1 162 ? 9.524 -2.326 10.783 1.00 89.06 162 PHE A CA 1
ATOM 1276 C C . PHE A 1 162 ? 9.051 -3.741 11.168 1.00 89.06 162 PHE A C 1
ATOM 1278 O O . PHE A 1 162 ? 7.852 -3.994 11.211 1.00 89.06 162 PHE A O 1
ATOM 1285 N N . LYS A 1 163 ? 9.956 -4.649 11.565 1.00 87.19 163 LYS A N 1
ATOM 1286 C CA . LYS A 1 163 ? 9.645 -6.036 11.980 1.00 87.19 163 LYS A CA 1
ATOM 1287 C C . LYS A 1 163 ? 8.655 -6.177 13.140 1.00 87.19 163 LYS A C 1
ATOM 1289 O O . LYS A 1 163 ? 8.192 -7.279 13.409 1.00 87.19 163 LYS A O 1
ATOM 1294 N N . LYS A 1 164 ? 8.405 -5.102 13.894 1.00 86.50 164 LYS A N 1
ATOM 1295 C CA . LYS A 1 164 ? 7.421 -5.097 14.987 1.00 86.50 164 LYS A CA 1
ATOM 1296 C C . LYS A 1 164 ? 5.976 -5.076 14.481 1.00 86.50 164 LYS A C 1
ATOM 1298 O O . LYS A 1 164 ? 5.077 -5.381 15.250 1.00 86.50 164 LYS A O 1
ATOM 1303 N N . TYR A 1 165 ? 5.766 -4.736 13.212 1.00 86.06 165 TYR A N 1
ATOM 1304 C CA . TYR A 1 165 ? 4.451 -4.646 12.592 1.00 86.06 165 TYR A CA 1
ATOM 1305 C C . TYR A 1 165 ? 4.138 -5.942 11.845 1.00 86.06 165 TYR A C 1
ATOM 1307 O O . TYR A 1 165 ? 4.907 -6.340 10.968 1.00 86.06 165 TYR A O 1
ATOM 1315 N N . GLY A 1 166 ? 3.032 -6.601 12.201 1.00 82.75 166 GLY A N 1
ATOM 1316 C CA . GLY A 1 166 ? 2.661 -7.937 11.717 1.00 82.75 166 GLY A CA 1
ATOM 1317 C C . GLY A 1 166 ? 2.713 -8.089 10.192 1.00 82.75 166 GLY A C 1
ATOM 1318 O O . GLY A 1 166 ? 3.454 -8.954 9.712 1.00 82.75 166 GLY A O 1
ATOM 1319 N N . PRO A 1 167 ? 2.028 -7.228 9.419 1.00 81.56 167 PRO A N 1
ATOM 1320 C CA . PRO A 1 167 ? 2.051 -7.267 7.956 1.00 81.56 167 PRO A CA 1
ATOM 1321 C C . PRO A 1 167 ? 3.455 -7.189 7.355 1.00 81.56 167 PRO A C 1
ATOM 1323 O O . PRO A 1 167 ? 3.859 -8.038 6.558 1.00 81.56 167 PRO A O 1
ATOM 1326 N N . ILE A 1 168 ? 4.243 -6.212 7.810 1.00 83.50 168 ILE A N 1
ATOM 1327 C CA . ILE A 1 168 ? 5.596 -5.975 7.301 1.00 83.50 168 ILE A CA 1
ATOM 1328 C C . ILE A 1 168 ? 6.518 -7.129 7.694 1.00 83.50 168 ILE A C 1
ATOM 1330 O O . ILE A 1 168 ? 7.259 -7.639 6.859 1.00 83.50 168 ILE A O 1
ATOM 1334 N N . LYS A 1 169 ? 6.447 -7.594 8.946 1.00 84.75 169 LYS A N 1
ATOM 1335 C CA . LYS A 1 169 ? 7.209 -8.752 9.426 1.00 84.75 169 LYS A CA 1
ATOM 1336 C C . LYS A 1 169 ? 6.938 -9.984 8.566 1.00 84.75 169 LYS A C 1
ATOM 1338 O O . LYS A 1 169 ? 7.885 -10.647 8.157 1.00 84.75 169 LYS A O 1
ATOM 1343 N N . SER A 1 170 ? 5.669 -10.253 8.277 1.00 79.75 170 SER A N 1
ATOM 1344 C CA . SER A 1 170 ? 5.228 -11.422 7.511 1.00 79.75 170 SER A CA 1
ATOM 1345 C C . SER A 1 170 ? 5.750 -11.384 6.082 1.00 79.75 170 SER A C 1
ATOM 1347 O O . SER A 1 170 ? 6.380 -12.340 5.636 1.00 79.75 170 SER A O 1
ATOM 1349 N N . PHE A 1 171 ? 5.575 -10.246 5.403 1.00 81.00 171 PHE A N 1
ATOM 1350 C CA . PHE A 1 171 ? 6.148 -10.013 4.080 1.00 81.00 171 PHE A CA 1
ATOM 1351 C C . PHE A 1 171 ? 7.670 -10.218 4.090 1.00 81.00 171 PHE A C 1
ATOM 1353 O O . PHE A 1 171 ? 8.219 -10.934 3.255 1.00 81.00 171 PHE A O 1
ATOM 1360 N N . CYS A 1 172 ? 8.361 -9.634 5.068 1.00 82.94 172 CYS A N 1
ATOM 1361 C CA . CYS A 1 172 ? 9.810 -9.720 5.160 1.00 82.94 172 CYS A CA 1
ATOM 1362 C C . CYS A 1 172 ? 10.318 -11.140 5.455 1.00 82.94 172 CYS A C 1
ATOM 1364 O O . CYS A 1 172 ? 11.351 -11.528 4.916 1.00 82.94 172 CYS A O 1
ATOM 1366 N N . GLN A 1 173 ? 9.606 -11.924 6.271 1.00 84.06 173 GLN A N 1
ATOM 1367 C CA . GLN A 1 173 ? 9.939 -13.326 6.541 1.00 84.06 173 GLN A CA 1
ATOM 1368 C C . GLN A 1 173 ? 9.709 -14.210 5.313 1.00 84.06 173 GLN A C 1
ATOM 1370 O O . GLN A 1 173 ? 10.589 -14.989 4.959 1.00 84.06 173 GLN A O 1
ATOM 1375 N N . ALA A 1 174 ? 8.574 -14.046 4.625 1.00 78.75 174 ALA A N 1
ATOM 1376 C CA . ALA A 1 174 ? 8.247 -14.814 3.423 1.00 78.75 174 ALA A CA 1
ATOM 1377 C C . ALA A 1 174 ? 9.260 -14.609 2.282 1.00 78.75 174 ALA A C 1
ATOM 1379 O O . ALA A 1 174 ? 9.439 -15.491 1.450 1.00 78.75 174 ALA A O 1
ATOM 1380 N N . ASN A 1 175 ? 9.947 -13.462 2.268 1.00 72.56 175 ASN A N 1
ATOM 1381 C CA . ASN A 1 175 ? 10.911 -13.090 1.233 1.00 72.56 175 ASN A CA 1
ATOM 1382 C C . ASN A 1 175 ? 12.383 -13.118 1.707 1.00 72.56 175 ASN A C 1
ATOM 1384 O O . ASN A 1 175 ? 13.264 -12.646 0.990 1.00 72.56 175 ASN A O 1
ATOM 1388 N N . GLY A 1 176 ? 12.675 -13.652 2.903 1.00 78.69 176 GLY A N 1
ATOM 1389 C CA . GLY A 1 176 ? 14.053 -13.844 3.385 1.00 78.69 176 GLY A CA 1
ATOM 1390 C C . GLY A 1 176 ? 14.813 -12.558 3.743 1.00 78.69 176 GLY A C 1
ATOM 1391 O O . GLY A 1 176 ? 16.037 -12.504 3.633 1.00 78.69 176 GLY A O 1
ATOM 1392 N N . TYR A 1 177 ? 14.108 -11.501 4.154 1.00 79.69 177 TYR A N 1
ATOM 1393 C CA . TYR A 1 177 ? 14.708 -10.215 4.540 1.00 79.69 177 TYR A CA 1
ATOM 1394 C C . TYR A 1 177 ? 14.926 -10.046 6.054 1.00 79.69 177 TYR A C 1
ATOM 1396 O O . TYR A 1 177 ? 15.495 -9.027 6.469 1.00 79.69 177 TYR A O 1
ATOM 1404 N N . LEU A 1 178 ? 14.471 -11.010 6.864 1.00 82.44 178 LEU A N 1
ATOM 1405 C CA . LEU A 1 178 ? 14.601 -11.059 8.326 1.00 82.44 178 LEU A CA 1
ATOM 1406 C C . LEU A 1 178 ? 15.267 -12.346 8.799 1.00 82.44 178 LEU A C 1
ATOM 1408 O O . LEU A 1 178 ? 15.013 -13.394 8.171 1.00 82.44 178 LEU A O 1
#

Organism: NCBI:txid1805431

pLDDT: mean 77.3, std 16.67, range [42.53, 97.62]

Radius of gyration: 24.27 Å; chains: 1; bounding box: 44×83×52 Å